Protein AF-A0A347VNL6-F1 (afdb_monomer_lite)

Radius of gyration: 19.7 Å; chains: 1; bounding box: 42×19×50 Å

Structure (mmCIF, N/CA/C/O backbone):
data_AF-A0A347VNL6-F1
#
_entry.id   AF-A0A347VNL6-F1
#
loop_
_atom_site.group_PDB
_atom_site.id
_atom_site.type_symbol
_atom_site.label_atom_id
_atom_site.label_alt_id
_atom_site.label_comp_id
_atom_site.label_asym_id
_atom_site.label_entity_id
_atom_site.label_seq_id
_atom_site.pdbx_PDB_ins_code
_atom_site.Cartn_x
_atom_site.Cartn_y
_atom_site.Cartn_z
_atom_site.occupancy
_atom_site.B_iso_or_equiv
_atom_site.auth_seq_id
_atom_site.auth_comp_id
_atom_site.auth_asym_id
_atom_site.auth_atom_id
_atom_site.pdbx_PDB_model_num
ATOM 1 N N . MET A 1 1 ? -1.572 -5.179 -29.291 1.00 71.94 1 MET A N 1
ATOM 2 C CA . MET A 1 1 ? -1.941 -5.918 -28.062 1.00 71.94 1 MET A CA 1
ATOM 3 C C . MET A 1 1 ? -1.502 -5.113 -26.843 1.00 71.94 1 MET A C 1
ATOM 5 O O . MET A 1 1 ? -0.453 -4.472 -26.915 1.00 71.94 1 MET A O 1
ATOM 9 N N . ILE A 1 2 ? -2.301 -5.083 -25.772 1.00 75.81 2 ILE A N 1
ATOM 10 C CA . ILE A 1 2 ? -1.963 -4.396 -24.515 1.00 75.81 2 ILE A CA 1
ATOM 11 C C . ILE A 1 2 ? -2.025 -5.422 -23.387 1.00 75.81 2 ILE A C 1
ATOM 13 O O . ILE A 1 2 ? -3.016 -6.136 -23.280 1.00 75.81 2 ILE A O 1
ATOM 17 N N . VAL A 1 3 ? -0.974 -5.489 -22.571 1.00 77.44 3 VAL A N 1
ATOM 18 C CA . VAL A 1 3 ? -0.918 -6.332 -21.370 1.00 77.44 3 VAL A CA 1
ATOM 19 C C . VAL A 1 3 ? -0.980 -5.425 -20.148 1.00 77.44 3 VAL A C 1
ATOM 21 O O . VAL A 1 3 ? -0.175 -4.496 -20.020 1.00 77.44 3 VAL A O 1
ATOM 24 N N . SER A 1 4 ? -1.939 -5.691 -19.267 1.00 79.38 4 SER A N 1
ATOM 25 C CA . SER A 1 4 ? -2.073 -5.010 -17.980 1.00 79.38 4 SER A CA 1
ATOM 26 C C . SER A 1 4 ? -1.416 -5.847 -16.887 1.00 79.38 4 SER A C 1
ATOM 28 O O . SER A 1 4 ? -1.601 -7.061 -16.848 1.00 79.38 4 SER A O 1
ATOM 30 N N . LEU A 1 5 ? -0.636 -5.204 -16.020 1.00 77.06 5 LEU A N 1
ATOM 31 C CA . LEU A 1 5 ? 0.042 -5.848 -14.898 1.00 77.06 5 LEU A CA 1
ATOM 32 C C . LEU A 1 5 ? -0.401 -5.227 -13.576 1.00 77.06 5 LEU A C 1
ATOM 34 O O . LEU A 1 5 ? -0.242 -4.021 -13.371 1.00 77.06 5 LEU A O 1
ATOM 38 N N . GLU A 1 6 ? -0.875 -6.084 -12.676 1.00 76.94 6 GLU A N 1
ATOM 39 C CA . GLU A 1 6 ? -1.134 -5.783 -11.269 1.00 76.94 6 GLU A CA 1
ATOM 40 C C . GLU A 1 6 ? -0.004 -6.376 -10.428 1.00 76.94 6 GLU A C 1
ATOM 42 O O . GLU A 1 6 ? -0.065 -7.502 -9.943 1.00 76.94 6 GLU A O 1
ATOM 47 N N . THR A 1 7 ? 1.100 -5.644 -10.329 1.00 73.69 7 THR A N 1
ATOM 48 C CA . THR A 1 7 ? 2.227 -6.036 -9.483 1.00 73.69 7 THR A CA 1
ATOM 49 C C . THR A 1 7 ? 3.027 -4.805 -9.088 1.00 73.69 7 THR A C 1
ATOM 51 O O . THR A 1 7 ? 3.169 -3.865 -9.870 1.00 73.69 7 THR A O 1
ATOM 54 N N . ASP A 1 8 ? 3.573 -4.815 -7.880 1.00 71.69 8 ASP A N 1
ATOM 55 C CA . ASP A 1 8 ? 4.512 -3.819 -7.369 1.00 71.69 8 ASP A CA 1
ATOM 56 C C . ASP A 1 8 ? 5.977 -4.287 -7.475 1.00 71.69 8 ASP A C 1
ATOM 58 O O . ASP A 1 8 ? 6.907 -3.510 -7.222 1.00 71.69 8 ASP A O 1
ATOM 62 N N . ASN A 1 9 ? 6.205 -5.535 -7.906 1.00 80.56 9 ASN A N 1
ATOM 63 C CA . ASN A 1 9 ? 7.538 -6.096 -8.059 1.00 80.56 9 ASN A CA 1
ATOM 64 C C . ASN A 1 9 ? 8.267 -5.456 -9.253 1.00 80.56 9 ASN A C 1
ATOM 66 O O . ASN A 1 9 ? 7.992 -5.725 -10.426 1.00 80.56 9 ASN A O 1
ATOM 70 N N . LYS A 1 10 ? 9.255 -4.613 -8.939 1.00 79.44 10 LYS A N 1
ATOM 71 C CA . LYS A 1 10 ? 10.028 -3.844 -9.922 1.00 79.44 10 LYS A CA 1
ATOM 72 C C . LYS A 1 10 ? 10.821 -4.715 -10.895 1.00 79.44 10 LYS A C 1
ATOM 74 O O . LYS A 1 10 ? 10.965 -4.325 -12.055 1.00 79.44 10 LYS A O 1
ATOM 79 N N . GLU A 1 11 ? 11.339 -5.858 -10.451 1.00 83.69 11 GLU A N 1
ATOM 80 C CA . GLU A 1 11 ? 12.113 -6.761 -11.310 1.00 83.69 11 GLU A CA 1
ATOM 81 C C . GLU A 1 11 ? 11.207 -7.460 -12.319 1.00 83.69 11 GLU A C 1
ATOM 83 O O . GLU A 1 11 ? 11.521 -7.493 -13.510 1.00 83.69 11 GLU A O 1
ATOM 88 N N . LEU A 1 12 ? 10.029 -7.900 -11.870 1.00 81.81 12 LEU A N 1
ATOM 89 C CA . LEU A 1 12 ? 9.015 -8.503 -12.730 1.00 81.81 12 LEU A CA 1
ATOM 90 C C . LEU A 1 12 ? 8.518 -7.512 -13.796 1.00 81.81 12 LEU A C 1
ATOM 92 O O . LEU A 1 12 ? 8.481 -7.841 -14.982 1.00 81.81 12 LEU A O 1
ATOM 96 N N . ILE A 1 13 ? 8.225 -6.264 -13.408 1.00 84.31 13 ILE A N 1
ATOM 97 C CA . ILE A 1 13 ? 7.834 -5.202 -14.355 1.00 84.31 13 ILE A CA 1
ATOM 98 C C . ILE A 1 13 ? 8.936 -4.967 -15.395 1.00 84.31 13 ILE A C 1
ATOM 100 O O . ILE A 1 13 ? 8.649 -4.797 -16.583 1.00 84.31 13 ILE A O 1
ATOM 104 N N . LYS A 1 14 ? 10.204 -4.950 -14.967 1.00 86.06 14 LYS A N 1
ATOM 105 C CA . LYS A 1 14 ? 11.352 -4.734 -15.855 1.00 86.06 14 LYS A CA 1
ATOM 106 C C . LYS A 1 14 ? 11.504 -5.878 -16.860 1.00 86.06 14 LYS A C 1
ATOM 108 O O . LYS A 1 14 ? 11.672 -5.606 -18.049 1.00 86.06 14 LYS A O 1
ATOM 113 N N . ALA A 1 15 ? 11.388 -7.125 -16.405 1.00 87.12 15 ALA A N 1
ATOM 114 C CA . ALA A 1 15 ? 11.457 -8.307 -17.260 1.00 87.12 15 ALA A CA 1
ATOM 115 C C . ALA A 1 15 ? 10.327 -8.320 -18.303 1.00 87.12 15 ALA A C 1
ATOM 117 O O . ALA A 1 15 ? 10.578 -8.493 -19.496 1.00 87.12 15 ALA A O 1
ATOM 118 N N . ILE A 1 16 ? 9.089 -8.037 -17.887 1.00 85.81 16 ILE A N 1
ATOM 119 C CA . ILE A 1 16 ? 7.935 -8.037 -18.796 1.00 85.81 16 ILE A CA 1
ATOM 120 C C . ILE A 1 16 ? 8.009 -6.884 -19.801 1.00 85.81 16 ILE A C 1
ATOM 122 O O . ILE A 1 16 ? 7.691 -7.076 -20.972 1.00 85.81 16 ILE A O 1
ATOM 126 N N . ARG A 1 17 ? 8.506 -5.704 -19.405 1.00 85.25 17 ARG A N 1
ATOM 127 C CA . ARG A 1 17 ? 8.764 -4.607 -20.355 1.00 85.25 17 ARG A CA 1
ATOM 128 C C . ARG A 1 17 ? 9.809 -4.978 -21.408 1.00 85.25 17 ARG A C 1
ATOM 130 O O . ARG A 1 17 ? 9.648 -4.588 -22.562 1.00 85.25 17 ARG A O 1
ATOM 137 N N . ALA A 1 18 ? 10.855 -5.718 -21.036 1.00 88.62 18 ALA A N 1
ATOM 138 C CA . ALA A 1 18 ? 11.867 -6.175 -21.986 1.00 88.62 18 ALA A CA 1
ATOM 139 C C . ALA A 1 18 ? 11.275 -7.158 -23.012 1.00 88.62 18 ALA A C 1
ATOM 141 O O . ALA A 1 18 ? 11.453 -6.964 -24.214 1.00 88.62 18 ALA A O 1
ATOM 142 N N . MET A 1 19 ? 10.493 -8.142 -22.554 1.00 86.19 19 MET A N 1
ATOM 143 C CA . MET A 1 19 ? 9.804 -9.097 -23.434 1.00 86.19 19 MET A CA 1
ATOM 144 C C . MET A 1 19 ? 8.770 -8.413 -24.338 1.00 86.19 19 MET A C 1
ATOM 146 O O . MET A 1 19 ? 8.715 -8.667 -25.539 1.00 86.19 19 MET A O 1
ATOM 150 N N . ALA A 1 20 ? 7.989 -7.481 -23.791 1.00 86.88 20 ALA A N 1
ATOM 151 C CA . ALA A 1 20 ? 6.982 -6.751 -24.549 1.00 86.88 20 ALA A CA 1
ATOM 152 C C . ALA A 1 20 ? 7.589 -5.856 -25.640 1.00 86.88 20 ALA A C 1
ATOM 154 O O . ALA A 1 20 ? 6.985 -5.697 -26.700 1.00 86.88 20 ALA A O 1
ATOM 155 N N . ARG A 1 21 ? 8.797 -5.314 -25.423 1.00 84.56 21 ARG A N 1
ATOM 156 C CA . ARG A 1 21 ? 9.529 -4.543 -26.439 1.00 84.56 21 ARG A CA 1
ATOM 157 C C . ARG A 1 21 ? 9.909 -5.405 -27.645 1.00 84.56 21 ARG A C 1
ATOM 159 O O . ARG A 1 21 ? 9.784 -4.929 -28.767 1.00 84.56 21 ARG A O 1
ATOM 166 N N . LEU A 1 22 ? 10.322 -6.654 -27.419 1.00 86.81 22 LEU A N 1
ATOM 167 C CA . LEU A 1 22 ? 10.623 -7.611 -28.493 1.00 86.81 22 LEU A CA 1
ATOM 168 C C . LEU A 1 22 ? 9.362 -8.006 -29.272 1.00 86.81 22 LEU A C 1
ATOM 170 O O . LEU A 1 22 ? 9.403 -8.134 -30.489 1.00 86.81 22 LEU A O 1
ATOM 174 N N . ALA A 1 23 ? 8.230 -8.140 -28.578 1.00 85.62 23 ALA A N 1
ATOM 175 C CA . ALA A 1 23 ? 6.950 -8.515 -29.178 1.00 85.62 23 ALA A CA 1
ATOM 176 C C . ALA A 1 23 ? 6.136 -7.327 -29.743 1.00 85.62 23 ALA A C 1
ATOM 178 O O . ALA A 1 23 ? 5.023 -7.525 -30.228 1.00 85.62 23 ALA A O 1
ATOM 179 N N . ASN A 1 24 ? 6.647 -6.091 -29.660 1.00 84.88 24 ASN A N 1
ATOM 180 C CA . ASN A 1 24 ? 5.931 -4.856 -30.015 1.00 84.88 24 ASN A CA 1
ATOM 181 C C . ASN A 1 24 ? 4.560 -4.702 -29.306 1.00 84.88 24 ASN A C 1
ATOM 183 O O . ASN A 1 24 ? 3.558 -4.260 -29.876 1.00 84.88 24 ASN A O 1
ATOM 187 N N . VAL A 1 25 ? 4.509 -5.092 -28.031 1.00 87.06 25 VAL A N 1
ATOM 188 C CA . VAL A 1 25 ? 3.320 -5.067 -27.166 1.00 87.06 25 VAL A CA 1
ATOM 189 C C . VAL A 1 25 ? 3.437 -3.911 -26.171 1.00 87.06 25 VAL A C 1
ATOM 191 O O . VAL A 1 25 ? 4.507 -3.648 -25.624 1.00 87.06 25 VAL A O 1
ATOM 194 N N . LYS A 1 26 ? 2.330 -3.212 -25.890 1.00 79.12 26 LYS A N 1
ATOM 195 C CA . LYS A 1 26 ? 2.306 -2.149 -24.869 1.00 79.12 26 LYS A CA 1
ATOM 196 C C . LYS A 1 26 ? 1.974 -2.736 -23.497 1.00 79.12 26 LYS A C 1
ATOM 198 O O . LYS A 1 26 ? 0.983 -3.447 -23.358 1.00 79.12 26 LYS A O 1
ATOM 203 N N . VAL A 1 27 ? 2.766 -2.396 -22.481 1.00 80.62 27 VAL A N 1
ATOM 204 C CA . VAL A 1 27 ? 2.530 -2.795 -21.083 1.00 80.62 27 VAL A CA 1
ATOM 205 C C . VAL A 1 27 ? 1.980 -1.608 -20.302 1.00 80.62 27 VAL A C 1
ATOM 207 O O . VAL A 1 27 ? 2.592 -0.539 -20.305 1.00 80.62 27 VAL A O 1
ATOM 210 N N . ARG A 1 28 ? 0.853 -1.795 -19.613 1.00 76.50 28 ARG A N 1
ATOM 211 C CA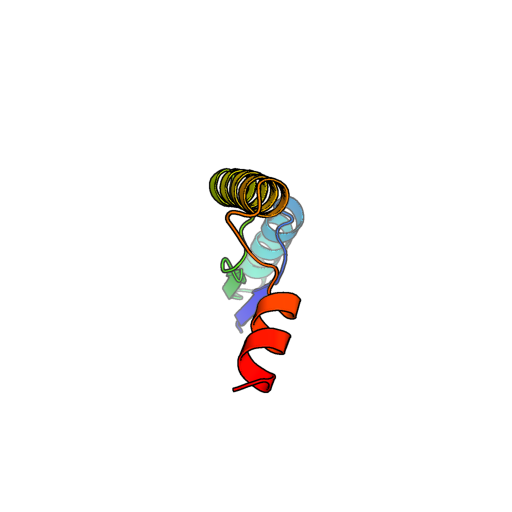 . ARG A 1 28 ? 0.323 -0.841 -18.630 1.00 76.50 28 ARG A CA 1
ATOM 212 C C . ARG A 1 28 ? 0.433 -1.455 -17.240 1.00 76.50 28 ARG A C 1
ATOM 214 O O . ARG A 1 28 ? -0.072 -2.544 -17.004 1.00 76.50 28 ARG A O 1
ATOM 221 N N . THR A 1 29 ? 1.109 -0.768 -16.330 1.00 71.56 29 THR A N 1
ATOM 222 C CA . THR A 1 29 ? 1.062 -1.103 -14.904 1.00 71.56 29 THR A CA 1
ATOM 223 C C . THR A 1 29 ? -0.092 -0.332 -14.289 1.00 71.56 29 THR A C 1
ATOM 225 O O . THR A 1 29 ? -0.191 0.877 -14.506 1.00 71.56 29 THR A O 1
ATOM 228 N N . LEU A 1 30 ? -0.971 -1.022 -13.567 1.00 65.38 30 LEU A N 1
ATOM 229 C CA . LEU A 1 30 ? -1.988 -0.364 -12.754 1.00 65.38 30 LEU A CA 1
ATOM 230 C C . LEU A 1 30 ? -1.266 0.246 -11.549 1.00 65.38 30 LEU A C 1
ATOM 232 O O . LEU A 1 30 ? -0.866 -0.444 -10.618 1.00 65.38 30 LEU A O 1
ATOM 236 N N . ASP A 1 31 ? -0.998 1.548 -11.640 1.00 60.09 31 ASP A N 1
ATOM 237 C CA . ASP A 1 31 ? -0.251 2.325 -10.643 1.00 60.09 31 ASP A CA 1
ATOM 238 C C . ASP A 1 31 ? -1.098 2.690 -9.409 1.00 60.09 31 ASP A C 1
ATOM 240 O O . ASP A 1 31 ? -0.580 3.294 -8.465 1.00 60.09 31 ASP A O 1
ATOM 244 N N . ASP A 1 32 ? -2.376 2.304 -9.404 1.00 53.56 32 ASP A N 1
ATOM 245 C CA . ASP A 1 32 ? -3.403 2.786 -8.473 1.00 53.56 32 ASP A CA 1
ATOM 246 C C . ASP A 1 32 ? -3.155 2.387 -7.009 1.00 53.56 32 ASP A C 1
ATOM 248 O O . ASP A 1 32 ? -3.752 2.951 -6.094 1.00 53.56 32 ASP A O 1
ATOM 252 N N . THR A 1 33 ? -2.220 1.471 -6.751 1.00 55.28 33 THR A N 1
ATOM 253 C CA . THR A 1 33 ? -1.860 1.019 -5.399 1.00 55.28 33 THR A CA 1
ATOM 254 C C . THR A 1 33 ? -0.352 0.988 -5.154 1.00 55.28 33 THR A C 1
ATOM 256 O O . THR A 1 33 ? 0.149 0.167 -4.386 1.00 55.28 33 THR A O 1
ATOM 259 N N . LYS A 1 34 ? 0.418 1.924 -5.730 1.00 62.88 34 LYS A N 1
ATOM 260 C CA . LYS A 1 34 ? 1.815 2.115 -5.299 1.00 62.88 34 LYS A CA 1
ATOM 261 C C . LYS A 1 34 ? 1.856 2.423 -3.800 1.00 62.88 34 LYS A C 1
ATOM 263 O O . LYS A 1 34 ? 1.481 3.515 -3.381 1.00 62.88 34 LYS A O 1
ATOM 268 N N . PHE A 1 35 ? 2.347 1.490 -2.982 1.00 63.12 35 PHE A N 1
ATOM 269 C CA . PHE A 1 35 ? 2.537 1.684 -1.542 1.00 63.12 35 PHE A CA 1
ATOM 270 C C . PHE A 1 35 ? 3.683 2.677 -1.295 1.00 63.12 35 PHE A C 1
ATOM 272 O O . PHE A 1 35 ? 4.844 2.322 -1.086 1.00 63.12 35 PHE A O 1
ATOM 279 N N . THR A 1 36 ? 3.377 3.968 -1.407 1.00 74.56 36 THR A N 1
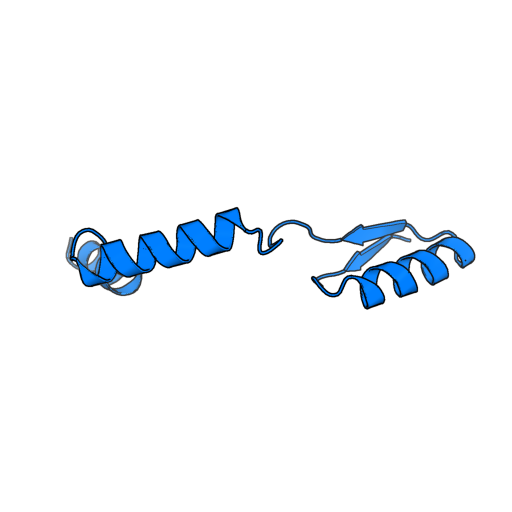ATOM 280 C CA . THR A 1 36 ? 4.365 5.035 -1.247 1.00 74.56 36 THR A CA 1
ATOM 281 C C . THR A 1 36 ? 4.764 5.202 0.224 1.00 74.56 36 THR A C 1
ATOM 283 O O . THR A 1 36 ? 4.058 4.788 1.148 1.00 74.56 36 THR A O 1
ATOM 286 N N . LYS A 1 37 ? 5.886 5.892 0.480 1.00 76.69 37 LYS A N 1
ATOM 287 C CA . LYS A 1 37 ? 6.240 6.328 1.845 1.00 76.69 37 LYS A CA 1
ATOM 288 C C . LYS A 1 37 ? 5.123 7.168 2.480 1.00 76.69 37 LYS A C 1
ATOM 290 O O . LYS A 1 37 ? 4.941 7.102 3.694 1.00 76.69 37 LYS A O 1
ATOM 295 N N . ALA A 1 38 ? 4.381 7.928 1.672 1.00 76.38 38 ALA A N 1
ATOM 296 C CA . ALA A 1 38 ? 3.224 8.689 2.126 1.00 76.38 38 ALA A CA 1
ATOM 297 C C . ALA A 1 38 ? 2.085 7.758 2.569 1.00 76.38 38 ALA A C 1
ATOM 299 O O . ALA A 1 38 ? 1.577 7.937 3.671 1.00 76.38 38 ALA A O 1
ATOM 300 N N . ASN A 1 39 ? 1.782 6.701 1.805 1.00 78.69 39 ASN A N 1
ATOM 301 C CA . ASN A 1 39 ? 0.777 5.698 2.182 1.00 78.69 39 ASN A CA 1
ATOM 302 C C . ASN A 1 39 ? 1.151 4.999 3.494 1.00 78.69 39 ASN A C 1
ATOM 304 O O . ASN A 1 39 ? 0.310 4.850 4.377 1.00 78.69 39 ASN A O 1
ATOM 308 N N . LYS A 1 40 ? 2.433 4.653 3.680 1.00 80.25 40 LYS A N 1
ATOM 309 C CA . LYS A 1 40 ? 2.919 4.078 4.945 1.00 80.25 40 LYS A CA 1
ATOM 310 C C . LYS A 1 40 ? 2.721 5.035 6.127 1.00 80.25 40 LYS A C 1
ATOM 312 O O . LYS A 1 40 ? 2.283 4.607 7.190 1.00 80.25 40 LYS A O 1
ATOM 317 N N . ARG A 1 41 ? 3.028 6.327 5.960 1.00 85.56 41 ARG A N 1
ATOM 318 C CA . ARG A 1 41 ? 2.809 7.348 7.003 1.00 85.56 41 ARG A CA 1
ATOM 319 C C . ARG A 1 41 ? 1.326 7.543 7.307 1.00 85.56 41 ARG A C 1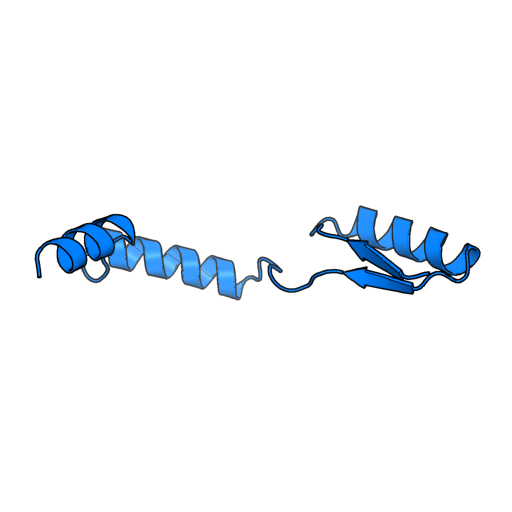
ATOM 321 O O . ARG A 1 41 ? 0.967 7.602 8.478 1.00 85.56 41 ARG A O 1
ATOM 328 N N . ALA A 1 42 ? 0.487 7.604 6.275 1.00 85.38 42 ALA A N 1
ATOM 329 C CA . ALA A 1 42 ? -0.958 7.725 6.416 1.00 85.38 42 ALA A CA 1
ATOM 330 C C . ALA A 1 42 ? -1.543 6.529 7.180 1.00 85.38 42 ALA A C 1
ATOM 332 O O . ALA A 1 42 ? -2.321 6.726 8.104 1.00 85.38 42 ALA A O 1
ATOM 333 N N . TRP A 1 43 ? -1.090 5.308 6.877 1.00 85.19 43 TRP A N 1
ATOM 334 C CA . TRP A 1 43 ? -1.501 4.104 7.600 1.00 85.19 43 TRP A CA 1
ATOM 335 C C . TRP A 1 43 ? -1.101 4.141 9.082 1.00 85.19 43 TRP A C 1
ATOM 337 O O . TRP A 1 43 ? -1.926 3.869 9.950 1.00 85.19 43 TRP A O 1
ATOM 347 N N . ILE A 1 44 ? 0.140 4.540 9.392 1.00 89.38 44 ILE A N 1
ATOM 348 C CA . ILE A 1 44 ? 0.602 4.691 10.784 1.00 89.38 44 ILE A CA 1
ATOM 349 C C . ILE A 1 44 ? -0.230 5.747 11.527 1.00 89.38 44 ILE A C 1
ATOM 351 O O . ILE A 1 44 ? -0.592 5.534 12.682 1.00 89.38 44 ILE A O 1
ATOM 355 N N . LYS A 1 45 ? -0.537 6.878 10.877 1.00 91.38 45 LYS A N 1
ATOM 356 C CA . LYS A 1 45 ? -1.352 7.950 11.463 1.00 91.38 45 LYS A CA 1
ATOM 357 C C . LYS A 1 45 ? -2.775 7.470 11.745 1.00 91.38 45 LYS A C 1
ATOM 359 O O . LYS A 1 45 ? -3.212 7.560 12.882 1.00 91.38 45 LYS A O 1
ATOM 364 N N . ALA A 1 46 ? -3.435 6.882 10.749 1.00 87.69 46 ALA A N 1
ATOM 365 C CA . ALA A 1 46 ? -4.794 6.363 10.876 1.00 87.69 46 ALA A CA 1
ATOM 366 C C . ALA A 1 46 ? -4.908 5.309 11.988 1.00 87.69 46 ALA A C 1
ATOM 368 O O . ALA A 1 46 ? -5.895 5.266 12.716 1.00 87.69 46 ALA A O 1
ATOM 369 N N . ARG A 1 47 ? -3.873 4.477 12.162 1.00 89.44 47 ARG A N 1
ATOM 370 C CA . ARG A 1 47 ? -3.827 3.508 13.258 1.00 89.44 47 ARG A CA 1
ATOM 371 C C . ARG A 1 47 ? -3.730 4.182 14.630 1.00 89.44 47 ARG A C 1
ATOM 373 O O . ARG A 1 47 ? -4.446 3.775 15.536 1.00 89.44 47 ARG A O 1
ATOM 380 N N . LYS A 1 48 ? -2.897 5.216 14.778 1.00 92.62 48 LYS A N 1
ATOM 381 C CA . LYS A 1 48 ? -2.810 5.993 16.027 1.00 92.62 48 LYS A CA 1
ATOM 382 C C . LYS A 1 48 ? -4.110 6.734 16.338 1.00 92.62 48 LYS A C 1
ATOM 384 O O . LYS A 1 48 ? -4.544 6.720 17.478 1.00 92.62 48 LYS A O 1
ATOM 389 N N . GLU A 1 49 ? -4.747 7.333 15.336 1.00 91.75 49 GLU A N 1
ATOM 390 C CA . GLU A 1 49 ? -6.050 7.998 15.495 1.00 91.75 49 GLU A CA 1
ATOM 391 C C . GLU A 1 49 ? -7.132 7.000 15.944 1.00 91.75 49 GLU A C 1
ATOM 393 O O . GLU A 1 49 ? -7.963 7.319 16.791 1.00 91.75 49 GLU A O 1
ATOM 398 N N . LEU A 1 50 ? -7.095 5.761 15.435 1.00 90.31 50 LEU A N 1
ATOM 399 C CA . LEU A 1 50 ? -7.986 4.686 15.878 1.00 90.31 50 LEU A CA 1
ATOM 400 C C . LEU A 1 50 ? -7.701 4.250 17.328 1.00 90.31 50 LEU A C 1
ATOM 402 O O . LEU A 1 50 ? -8.642 4.059 18.093 1.00 90.31 50 LEU A O 1
ATOM 406 N N . GLU A 1 51 ? -6.426 4.108 17.711 1.00 89.06 51 GLU A N 1
ATOM 407 C CA . GLU A 1 51 ? -5.998 3.765 19.080 1.00 89.06 51 GLU A CA 1
ATOM 408 C C . GLU A 1 51 ? -6.357 4.876 20.089 1.00 89.06 51 GLU A C 1
ATOM 410 O O . GLU A 1 51 ? -6.807 4.579 21.193 1.00 89.06 51 GLU A O 1
ATOM 415 N N . ASN A 1 52 ? -6.250 6.146 19.687 1.00 92.12 52 ASN A N 1
ATOM 416 C CA . ASN A 1 52 ? -6.630 7.312 20.493 1.00 92.12 52 ASN A CA 1
ATOM 417 C C . ASN A 1 52 ? -8.153 7.543 20.564 1.00 92.12 52 ASN A C 1
ATOM 419 O O . ASN A 1 52 ? -8.607 8.418 21.299 1.00 92.12 52 ASN A O 1
ATOM 423 N N . GLY A 1 53 ? -8.953 6.797 19.794 1.00 87.94 53 GLY A N 1
ATOM 424 C CA . GLY A 1 53 ? -10.407 6.977 19.712 1.00 87.94 53 GLY A CA 1
ATOM 425 C C . GLY A 1 53 ? -10.861 8.193 18.894 1.00 87.94 53 GLY A C 1
ATOM 426 O O . GLY A 1 53 ? -12.049 8.510 18.887 1.00 87.94 53 GLY A O 1
ATOM 427 N N . GLU A 1 54 ? -9.944 8.852 18.185 1.00 86.00 54 GLU A N 1
ATOM 428 C CA . GLU A 1 54 ? -10.208 9.984 17.286 1.00 86.00 54 GLU A CA 1
ATOM 429 C C . GLU A 1 54 ? -10.788 9.523 15.937 1.00 86.00 54 GLU A C 1
ATOM 431 O O . GLU A 1 54 ? -11.464 10.286 15.247 1.00 86.00 54 GLU A O 1
ATOM 436 N N . ALA A 1 55 ? -10.555 8.260 15.569 1.00 88.62 55 ALA A N 1
ATOM 437 C CA . ALA A 1 55 ? -11.121 7.618 14.390 1.00 88.62 55 ALA A CA 1
ATOM 438 C C . ALA A 1 55 ? -11.950 6.381 14.764 1.00 88.62 55 ALA A C 1
ATOM 440 O O . ALA A 1 55 ? -11.784 5.767 15.818 1.00 88.62 55 ALA A O 1
ATOM 441 N N . ILE A 1 56 ? -12.845 5.981 13.861 1.00 87.00 56 ILE A N 1
ATOM 442 C CA . ILE A 1 56 ? -13.616 4.740 13.969 1.00 87.00 56 ILE A CA 1
ATOM 443 C C . ILE A 1 56 ? -13.303 3.821 12.794 1.00 87.00 56 ILE A C 1
ATOM 445 O O . ILE A 1 56 ? -13.030 4.275 11.683 1.00 87.00 56 ILE A O 1
ATOM 449 N 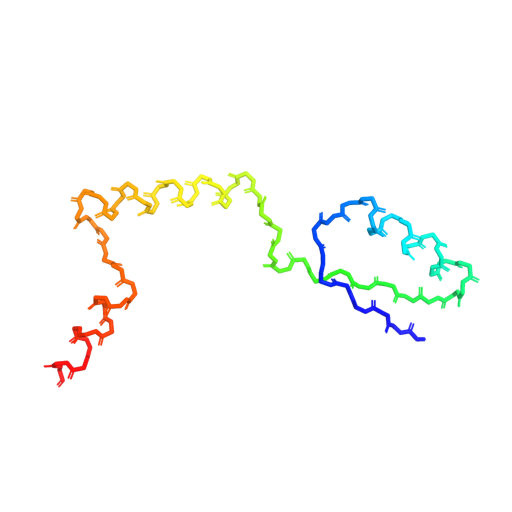N . SER A 1 57 ? -13.363 2.511 13.030 1.00 86.38 57 SER A N 1
ATOM 450 C CA . SER A 1 57 ? -13.222 1.535 11.954 1.00 86.38 57 SER A CA 1
ATOM 451 C C . SER A 1 57 ? -14.406 1.616 10.987 1.00 86.38 57 SER A C 1
ATOM 453 O O . SER A 1 57 ? -15.518 2.007 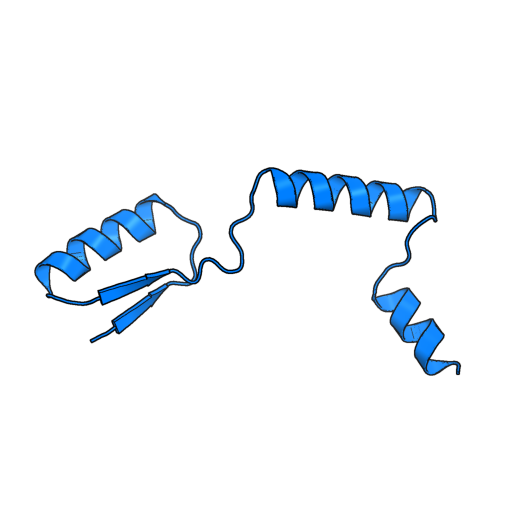11.357 1.00 86.38 57 SER A O 1
ATOM 455 N N . HIS A 1 58 ? -14.183 1.186 9.745 1.00 85.81 58 HIS A N 1
ATOM 456 C CA . HIS A 1 58 ? -15.241 1.106 8.738 1.00 85.81 58 HIS A CA 1
ATOM 457 C C . HIS A 1 58 ? -16.428 0.250 9.209 1.00 85.81 58 HIS A C 1
ATOM 459 O O . HIS A 1 58 ? -17.584 0.596 8.982 1.00 85.81 58 HIS A O 1
ATOM 465 N N . GLU A 1 59 ? -16.155 -0.842 9.920 1.00 85.25 59 GLU A N 1
ATOM 466 C CA . GLU A 1 59 ? -17.190 -1.695 10.498 1.00 85.25 59 GLU A CA 1
ATOM 467 C C . GLU A 1 59 ? -18.035 -0.949 11.537 1.00 85.25 59 GLU A C 1
ATOM 469 O O . GLU A 1 59 ? -19.266 -0.988 11.478 1.00 85.25 59 GLU A O 1
ATOM 474 N N . LYS A 1 60 ? -17.388 -0.196 12.435 1.00 85.12 60 LYS A N 1
ATOM 475 C CA . LYS A 1 60 ? -18.075 0.615 13.446 1.00 85.12 60 LYS A CA 1
ATOM 476 C C . LYS A 1 60 ? -18.936 1.700 12.793 1.00 85.12 60 LYS A C 1
ATOM 478 O O . LYS A 1 60 ? -20.093 1.860 13.174 1.00 85.12 60 LYS A O 1
ATOM 483 N N . LEU A 1 61 ? -18.426 2.363 11.752 1.00 89.88 61 LEU A N 1
ATOM 484 C CA . LEU A 1 61 ? -19.198 3.308 10.939 1.00 89.88 61 LEU A CA 1
ATOM 485 C C . LEU A 1 61 ? -20.424 2.635 10.299 1.00 89.88 61 LEU A C 1
ATOM 487 O O . LEU A 1 61 ? -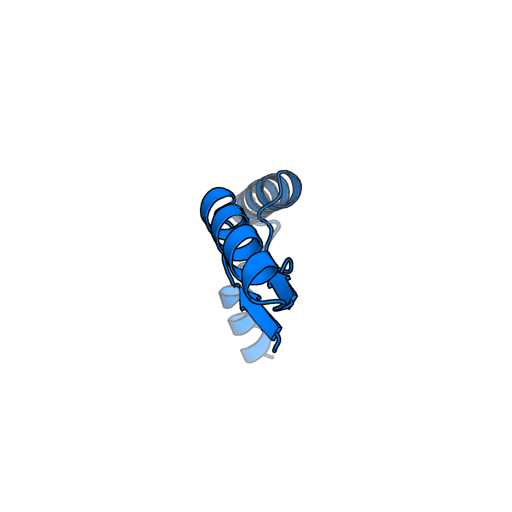21.533 3.163 10.371 1.00 89.88 61 LEU A O 1
ATOM 491 N N . ARG A 1 62 ? -20.250 1.442 9.719 1.00 91.06 62 ARG A N 1
ATOM 492 C CA . ARG A 1 62 ? -21.339 0.689 9.081 1.00 91.06 62 ARG A CA 1
ATOM 493 C C . ARG A 1 62 ? -22.446 0.328 10.070 1.00 91.06 62 ARG A C 1
ATOM 495 O O . ARG A 1 62 ? -23.622 0.417 9.726 1.00 91.06 62 ARG A O 1
ATOM 502 N N . VAL A 1 63 ? -22.087 -0.071 11.292 1.00 90.88 63 VAL A N 1
ATOM 503 C CA . VAL A 1 63 ? -23.058 -0.363 12.360 1.00 90.88 63 VAL A CA 1
ATOM 504 C C . VAL A 1 63 ? -23.805 0.900 12.790 1.00 90.88 63 VAL A C 1
ATOM 506 O O . VAL A 1 63 ? -25.019 0.842 12.970 1.00 90.88 63 VAL A O 1
ATOM 509 N N . MET A 1 64 ? -23.121 2.043 12.913 1.00 87.56 64 MET A N 1
ATOM 510 C CA . MET A 1 64 ? -23.762 3.320 13.254 1.00 87.56 64 MET A CA 1
ATOM 511 C C . MET A 1 64 ? -24.774 3.762 12.191 1.00 87.56 64 MET A C 1
ATOM 513 O O . MET A 1 64 ? -25.863 4.207 12.539 1.00 87.56 64 MET A O 1
ATOM 517 N N . LEU A 1 65 ? -24.441 3.601 10.907 1.00 87.62 65 LEU A N 1
ATOM 518 C CA . LEU A 1 65 ? -25.320 3.984 9.799 1.00 87.62 65 LEU A CA 1
ATOM 519 C C . LEU A 1 65 ? -26.558 3.090 9.671 1.00 87.62 65 LEU A C 1
ATOM 521 O O . LEU A 1 65 ? -27.612 3.589 9.315 1.00 87.62 65 LEU A O 1
ATOM 525 N N . LYS A 1 66 ? -26.458 1.793 9.992 1.00 81.62 66 LYS A N 1
ATOM 526 C CA . LYS A 1 66 ? -27.612 0.870 9.982 1.00 81.62 66 LYS A CA 1
ATOM 527 C C . LYS A 1 66 ? -28.601 1.086 11.133 1.00 81.62 66 LYS A C 1
ATOM 529 O O . LYS A 1 66 ? -29.670 0.489 11.122 1.00 81.62 66 LYS A O 1
ATOM 534 N N . ARG A 1 67 ? -28.209 1.844 12.161 1.00 67.94 67 ARG A N 1
ATOM 535 C CA . ARG A 1 67 ? -29.042 2.153 13.335 1.00 67.94 67 ARG A CA 1
ATOM 536 C C . ARG A 1 67 ? -29.783 3.492 13.210 1.00 67.94 67 ARG A C 1
ATOM 538 O O . ARG A 1 67 ? -30.486 3.856 14.147 1.00 67.94 67 ARG A O 1
ATOM 545 N N . ARG A 1 68 ? -29.593 4.216 12.105 1.00 55.66 68 ARG A N 1
ATOM 546 C CA . ARG A 1 68 ? -30.407 5.368 11.696 1.00 55.66 68 ARG A CA 1
ATOM 547 C C . ARG A 1 68 ? -31.436 4.918 10.674 1.00 55.66 68 ARG A C 1
ATOM 549 O O . ARG A 1 68 ? -32.526 5.519 10.692 1.00 55.66 68 ARG A O 1
#

Secondary structure (DSSP, 8-state):
-EEEE----HHHHHHHHHHHHHTT-EEEE--TT---HHHHHHHHHHHHHHHTTSS--HHHHHHHHHT-

pLDDT: mean 81.14, std 9.33, range [53.56, 92.62]

Organism: NCBI:txid1548018

Foldseek 3Di:
DEAEDADPDPVVVVVVVVVCVVVVYHYHYPCVDPCDPVVVVVVVVQVVCVVVVVDDDPVVVVVVVVVD

Sequence (68 aa):
MIVSLETDNKELIKAIRAMARLANVKVRTLDDTKFTKANKRAWIKARKELENGEAISHEKLRVMLKRR